Protein AF-A0A0M9GIC5-F1 (afdb_monomer_lite)

Structure (mmCIF, N/CA/C/O backbone):
data_AF-A0A0M9GIC5-F1
#
_entry.id   AF-A0A0M9GIC5-F1
#
loop_
_atom_site.group_PDB
_atom_site.id
_atom_site.type_symbol
_atom_site.label_atom_id
_atom_site.label_alt_id
_atom_site.label_comp_id
_atom_site.label_asym_id
_atom_site.label_entity_id
_atom_site.label_seq_id
_atom_site.pdbx_PDB_ins_code
_atom_site.Cartn_x
_atom_site.Cartn_y
_atom_site.Cartn_z
_atom_site.occupancy
_atom_site.B_iso_or_equiv
_atom_site.auth_seq_id
_atom_site.auth_comp_id
_atom_site.auth_asym_id
_atom_site.auth_atom_id
_atom_site.pdbx_PDB_model_num
ATOM 1 N N . MET A 1 1 ? 0.509 6.525 -2.269 1.00 92.62 1 MET A N 1
ATOM 2 C CA . MET A 1 1 ? -0.140 5.249 -1.895 1.00 92.62 1 MET A CA 1
ATOM 3 C C . MET A 1 1 ? -1.167 4.771 -2.899 1.00 92.62 1 MET A C 1
ATOM 5 O O . MET A 1 1 ? -1.086 3.614 -3.272 1.00 92.62 1 MET A O 1
ATOM 9 N N . GLU A 1 2 ? -2.073 5.623 -3.381 1.00 97.31 2 GLU A N 1
ATOM 10 C CA . GLU A 1 2 ? -3.144 5.197 -4.299 1.00 97.31 2 GLU A CA 1
ATOM 11 C C . GLU A 1 2 ? -2.649 4.480 -5.569 1.00 97.31 2 GLU A C 1
ATOM 13 O O . GLU A 1 2 ? -3.138 3.405 -5.900 1.00 97.31 2 GLU A O 1
ATOM 18 N N . TYR A 1 3 ? -1.613 5.015 -6.223 1.00 97.00 3 TYR A N 1
ATOM 19 C CA . TYR A 1 3 ? -0.950 4.373 -7.367 1.00 97.00 3 TYR A CA 1
ATOM 20 C C . TYR A 1 3 ? -0.443 2.955 -7.039 1.00 97.00 3 TYR A C 1
ATOM 22 O O . TYR A 1 3 ? -0.692 2.007 -7.779 1.00 97.00 3 TYR A O 1
ATOM 30 N N . ILE A 1 4 ? 0.239 2.803 -5.899 1.00 95.62 4 ILE A N 1
ATOM 31 C CA . ILE A 1 4 ? 0.812 1.524 -5.457 1.00 95.62 4 ILE A CA 1
ATOM 32 C C . ILE A 1 4 ? -0.312 0.542 -5.110 1.00 95.62 4 ILE A C 1
ATOM 34 O O . ILE A 1 4 ? -0.263 -0.610 -5.528 1.00 95.62 4 ILE A O 1
ATOM 38 N N . ALA A 1 5 ? -1.345 1.006 -4.401 1.00 97.31 5 ALA A N 1
ATOM 39 C CA . ALA A 1 5 ? -2.514 0.204 -4.057 1.00 97.31 5 ALA A CA 1
ATOM 40 C C . ALA A 1 5 ? -3.205 -0.328 -5.316 1.00 97.31 5 ALA A C 1
ATOM 42 O O . ALA A 1 5 ? -3.477 -1.522 -5.402 1.00 97.31 5 ALA A O 1
ATOM 43 N N . LYS A 1 6 ? -3.406 0.528 -6.328 1.00 97.94 6 LYS A N 1
ATOM 44 C CA . LYS A 1 6 ? -3.964 0.125 -7.623 1.00 97.94 6 LYS A CA 1
ATOM 45 C C . LYS A 1 6 ? -3.140 -1.006 -8.247 1.00 97.94 6 LYS A C 1
ATOM 47 O O . LYS A 1 6 ? -3.694 -2.045 -8.601 1.00 97.94 6 LYS A O 1
ATOM 52 N N . TYR A 1 7 ? -1.820 -0.840 -8.316 1.00 97.50 7 TYR A N 1
ATOM 53 C CA . TYR A 1 7 ? -0.944 -1.832 -8.936 1.00 97.50 7 TYR A CA 1
ATOM 54 C C . TYR A 1 7 ? -0.905 -3.173 -8.183 1.00 97.50 7 TYR A C 1
ATOM 56 O O . TYR A 1 7 ? -1.025 -4.235 -8.802 1.00 97.50 7 TYR A O 1
A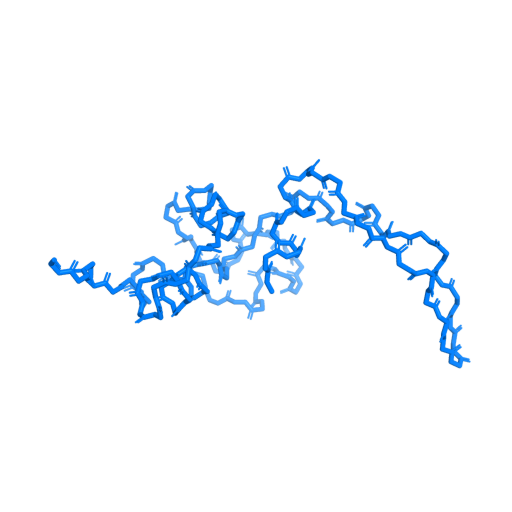TOM 64 N N . ILE A 1 8 ? -0.801 -3.136 -6.849 1.00 95.75 8 ILE A N 1
ATOM 65 C CA . ILE A 1 8 ? -0.806 -4.331 -5.988 1.00 95.75 8 ILE A CA 1
ATOM 66 C C . ILE A 1 8 ? -2.165 -5.041 -6.015 1.00 95.75 8 ILE A C 1
ATOM 68 O O . ILE A 1 8 ? -2.213 -6.264 -5.934 1.00 95.75 8 ILE A O 1
ATOM 72 N N . LEU A 1 9 ? -3.269 -4.321 -6.220 1.00 96.94 9 LEU A N 1
ATOM 73 C CA . LEU A 1 9 ? -4.592 -4.914 -6.450 1.00 96.94 9 LEU A CA 1
ATOM 74 C C . LEU A 1 9 ? -4.746 -5.559 -7.841 1.00 96.94 9 LEU A C 1
ATOM 76 O O . LEU A 1 9 ? -5.845 -5.967 -8.208 1.00 96.94 9 LEU A O 1
ATOM 80 N N . GLY A 1 10 ? -3.660 -5.669 -8.611 1.00 96.50 10 GLY A N 1
ATOM 81 C CA . GLY A 1 10 ? -3.648 -6.328 -9.915 1.00 96.50 10 GLY A CA 1
ATOM 82 C C . GLY A 1 10 ? -4.155 -5.451 -11.057 1.00 96.50 10 GLY A C 1
ATOM 83 O O . GLY A 1 10 ? -4.301 -5.941 -12.168 1.00 96.50 10 GLY A O 1
ATOM 84 N N . GLN A 1 11 ? -4.401 -4.162 -10.816 1.00 97.50 11 GLN A N 1
ATOM 85 C CA . GLN A 1 11 ? -4.826 -3.220 -11.850 1.00 97.50 11 GLN A CA 1
ATOM 86 C C . GLN A 1 11 ? -3.617 -2.601 -12.551 1.00 97.50 11 GLN A C 1
ATOM 88 O O . GLN A 1 11 ? -2.520 -2.551 -11.987 1.00 97.50 11 GLN A O 1
ATOM 93 N N . ASP A 1 12 ? -3.814 -2.096 -13.765 1.00 96.56 12 ASP A N 1
ATOM 94 C CA . ASP A 1 12 ? -2.744 -1.448 -14.519 1.00 96.56 12 ASP A CA 1
ATOM 95 C C . ASP A 1 12 ? -2.569 0.022 -14.132 1.00 96.56 12 ASP A C 1
ATOM 97 O O . ASP A 1 12 ? -3.512 0.740 -13.759 1.00 96.56 12 ASP A O 1
ATOM 101 N N . VAL A 1 13 ? -1.322 0.471 -14.215 1.00 97.50 13 VAL A N 1
ATOM 102 C CA . VAL A 1 13 ? -0.889 1.817 -13.851 1.00 97.50 13 VAL A CA 1
ATOM 103 C C . VAL A 1 13 ? 0.095 2.347 -14.895 1.00 97.50 13 VAL A C 1
ATOM 105 O O . VAL A 1 13 ? 0.851 1.558 -15.463 1.00 97.50 13 VAL A O 1
ATOM 108 N N . PRO A 1 14 ? 0.101 3.662 -15.171 1.00 97.19 14 PRO A N 1
ATOM 109 C CA . PRO A 1 14 ? 1.079 4.244 -16.082 1.00 97.19 14 PRO A CA 1
ATOM 110 C C . PRO A 1 14 ? 2.477 4.181 -15.462 1.00 97.19 14 PRO A C 1
ATOM 112 O O . PRO A 1 14 ? 2.655 4.600 -14.325 1.00 97.19 14 PRO A O 1
ATOM 115 N N . TYR A 1 15 ? 3.471 3.712 -16.211 1.00 97.00 15 TYR A N 1
ATOM 116 C CA . TYR A 1 15 ? 4.861 3.674 -15.765 1.00 97.00 15 TYR A CA 1
ATOM 117 C C . TYR A 1 15 ? 5.750 4.434 -16.744 1.00 97.00 15 TYR A C 1
ATOM 119 O O . TYR A 1 15 ? 5.657 4.233 -17.954 1.00 97.00 15 TYR A O 1
ATOM 127 N N . THR A 1 16 ? 6.624 5.279 -16.207 1.00 96.88 16 THR A N 1
ATOM 128 C CA . THR A 1 16 ? 7.665 5.953 -16.982 1.00 96.88 16 THR A CA 1
ATOM 129 C C . THR A 1 16 ? 8.977 5.208 -16.757 1.00 96.88 16 THR A C 1
ATOM 131 O O . THR A 1 16 ? 9.349 5.045 -15.591 1.00 96.88 16 THR A O 1
ATOM 134 N N . PRO A 1 17 ? 9.683 4.777 -17.823 1.00 97.44 17 PRO A N 1
ATOM 135 C CA . PRO A 1 17 ? 11.007 4.184 -17.705 1.00 97.44 17 PRO A CA 1
ATOM 136 C C . PRO A 1 17 ? 11.916 5.013 -16.804 1.00 97.44 17 PRO A C 1
ATOM 138 O O . PRO A 1 17 ? 12.017 6.232 -16.948 1.00 97.44 17 PRO A O 1
ATOM 141 N N . TYR A 1 18 ? 12.565 4.338 -15.865 1.00 95.62 18 TYR A N 1
ATOM 142 C CA . TYR A 1 18 ? 13.443 4.959 -14.887 1.00 95.62 18 TYR A CA 1
ATOM 143 C C . TYR A 1 18 ? 14.879 4.516 -15.140 1.00 95.62 18 TYR A C 1
ATOM 145 O O . TYR A 1 18 ? 15.136 3.344 -15.397 1.00 95.62 18 TYR A O 1
ATOM 153 N N . SER A 1 19 ? 15.826 5.447 -15.082 1.00 97.88 19 SER A N 1
ATOM 154 C CA . SER A 1 19 ? 17.256 5.138 -15.132 1.00 97.88 19 SER A CA 1
ATOM 155 C C . SER A 1 19 ? 17.992 5.941 -14.075 1.00 97.88 19 SER A C 1
ATOM 157 O O . SER A 1 19 ? 17.714 7.126 -13.885 1.00 97.88 19 SER A O 1
ATOM 159 N N . ASN A 1 20 ? 18.932 5.295 -13.398 1.00 96.00 20 ASN A N 1
ATOM 160 C CA . ASN A 1 20 ? 19.891 5.937 -12.507 1.00 96.00 20 ASN A CA 1
ATOM 161 C C . ASN A 1 20 ? 21.316 5.472 -12.851 1.00 96.00 20 ASN A C 1
ATOM 163 O O . ASN A 1 20 ? 21.533 4.859 -13.892 1.00 96.00 20 ASN A O 1
ATOM 167 N N . SER A 1 21 ? 22.295 5.793 -12.005 1.00 97.31 21 SER A N 1
ATOM 168 C CA . SER A 1 21 ? 23.705 5.458 -12.242 1.00 97.31 21 SER A CA 1
ATOM 169 C C . SER A 1 21 ? 24.025 3.958 -12.225 1.00 97.31 21 SER A C 1
ATOM 171 O O . SER A 1 21 ? 25.125 3.588 -12.615 1.00 97.31 21 SER A O 1
ATOM 173 N N . ASP A 1 22 ? 23.109 3.118 -11.741 1.00 97.31 22 ASP A N 1
ATOM 174 C CA . ASP A 1 22 ? 23.307 1.678 -11.543 1.00 97.31 22 ASP A CA 1
ATOM 175 C C . ASP A 1 22 ? 22.415 0.836 -12.473 1.00 97.31 22 ASP A C 1
ATOM 177 O O . AS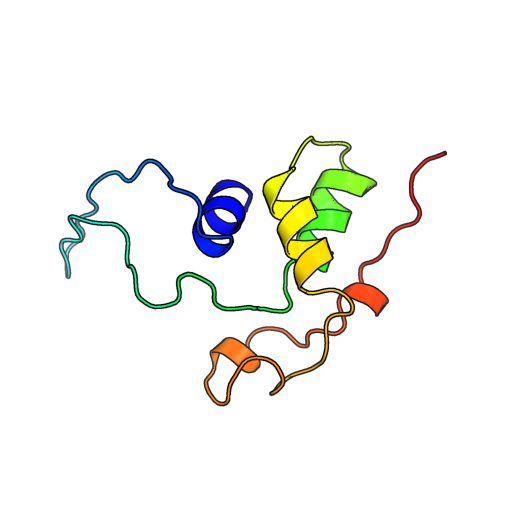P A 1 22 ? 22.854 -0.158 -13.047 1.00 97.31 22 ASP A O 1
ATOM 181 N N . VAL A 1 23 ? 21.156 1.243 -12.678 1.00 96.38 23 VAL A N 1
ATOM 182 C CA . VAL A 1 23 ? 20.165 0.435 -13.398 1.00 96.38 23 VAL A CA 1
ATOM 183 C C . VAL A 1 23 ? 19.233 1.263 -14.282 1.00 96.38 23 VAL A C 1
ATOM 185 O O . VAL A 1 23 ? 18.813 2.369 -13.935 1.00 96.38 23 VAL A O 1
ATOM 188 N N . THR A 1 24 ? 18.836 0.658 -15.403 1.00 97.25 24 THR A N 1
ATOM 189 C CA . THR A 1 24 ? 17.710 1.082 -16.242 1.00 97.25 24 THR A CA 1
ATOM 190 C C . THR A 1 24 ? 16.547 0.102 -16.082 1.00 97.25 24 THR A C 1
ATOM 192 O O . THR A 1 24 ? 16.683 -1.098 -16.317 1.00 97.25 24 THR A O 1
ATOM 195 N N . GLN A 1 25 ? 15.380 0.617 -15.705 1.00 96.62 25 GLN A N 1
ATOM 196 C CA . GLN A 1 25 ? 14.127 -0.109 -15.534 1.00 96.62 25 GLN A CA 1
ATOM 197 C C . GLN A 1 25 ? 13.117 0.390 -16.571 1.00 96.62 25 GLN A C 1
ATOM 199 O O . GLN A 1 25 ? 12.482 1.429 -16.407 1.00 96.62 25 GLN A O 1
ATOM 204 N N . ASN A 1 26 ? 12.978 -0.356 -17.668 1.00 97.38 26 ASN A N 1
ATOM 205 C CA . ASN A 1 26 ? 12.103 0.030 -18.783 1.00 97.38 26 ASN A CA 1
ATOM 206 C C . ASN A 1 26 ? 10.626 -0.302 -18.546 1.00 97.38 26 ASN A C 1
ATOM 208 O O . ASN A 1 26 ? 9.750 0.267 -19.191 1.00 97.38 26 ASN A O 1
ATOM 212 N N . VAL A 1 27 ? 10.344 -1.232 -17.635 1.00 96.19 27 VAL A N 1
ATOM 213 C CA . VAL A 1 27 ? 8.996 -1.712 -17.325 1.00 96.19 27 VAL A CA 1
ATOM 214 C C . VAL A 1 27 ? 8.797 -1.762 -15.819 1.00 96.19 27 VAL A C 1
ATOM 216 O O . VAL A 1 27 ? 9.744 -1.982 -15.060 1.00 96.19 27 VAL A O 1
ATOM 219 N N . ILE A 1 28 ? 7.549 -1.594 -15.388 1.00 95.75 28 ILE A N 1
ATOM 220 C CA . ILE A 1 28 ? 7.188 -1.767 -13.986 1.00 95.75 28 ILE A CA 1
ATOM 221 C C . ILE A 1 28 ? 7.436 -3.217 -13.549 1.00 95.75 28 ILE A C 1
ATOM 223 O O . ILE A 1 28 ? 7.161 -4.168 -14.284 1.00 95.75 28 ILE A O 1
ATOM 227 N N . ALA A 1 29 ? 7.967 -3.399 -12.342 1.00 93.75 29 ALA A N 1
ATOM 228 C CA . ALA A 1 29 ? 8.302 -4.722 -11.836 1.00 93.75 29 ALA A CA 1
ATOM 229 C C . ALA A 1 29 ? 7.041 -5.576 -11.623 1.00 93.75 29 ALA A C 1
ATOM 231 O O . ALA A 1 29 ? 6.137 -5.190 -10.881 1.00 93.75 29 ALA A O 1
ATOM 232 N N . ALA A 1 30 ? 6.994 -6.765 -12.230 1.00 95.31 30 ALA A N 1
ATOM 233 C CA . ALA A 1 30 ? 5.943 -7.752 -11.965 1.00 95.31 30 ALA A CA 1
ATOM 234 C C . ALA A 1 30 ? 6.161 -8.497 -10.634 1.00 95.31 30 ALA A C 1
ATOM 236 O O . ALA A 1 30 ? 5.207 -8.950 -10.002 1.00 95.31 30 ALA A O 1
ATOM 237 N N . LYS A 1 31 ? 7.420 -8.612 -10.190 1.00 92.25 31 LYS A N 1
ATOM 238 C CA . LYS A 1 31 ? 7.775 -9.255 -8.921 1.00 92.25 31 LYS A CA 1
ATOM 239 C C . LYS A 1 31 ? 7.158 -8.484 -7.751 1.00 92.25 31 LYS A C 1
ATOM 241 O O . LYS A 1 31 ? 7.325 -7.273 -7.654 1.00 92.25 31 LYS A O 1
ATOM 246 N N . GLY A 1 32 ? 6.463 -9.199 -6.869 1.00 88.12 32 GLY A N 1
ATOM 247 C CA . GLY A 1 32 ? 5.774 -8.626 -5.710 1.00 88.12 32 GLY A CA 1
ATOM 248 C C . GLY A 1 32 ? 4.391 -8.034 -6.010 1.00 88.12 32 GLY A C 1
ATOM 249 O O . GLY A 1 32 ? 3.699 -7.601 -5.090 1.00 88.12 32 GLY A O 1
ATOM 250 N N . ARG A 1 33 ? 3.936 -8.031 -7.274 1.00 94.56 33 ARG A N 1
ATOM 251 C CA . ARG A 1 33 ? 2.563 -7.629 -7.607 1.00 94.56 33 ARG A CA 1
ATOM 252 C C . ARG A 1 33 ? 1.578 -8.602 -6.956 1.00 94.56 33 ARG A C 1
ATOM 254 O O . ARG A 1 33 ? 1.708 -9.811 -7.112 1.00 94.56 33 ARG A O 1
ATOM 261 N N . GLY A 1 34 ? 0.587 -8.074 -6.240 1.00 92.44 34 GLY A N 1
ATOM 262 C CA . GLY A 1 34 ? -0.390 -8.891 -5.515 1.00 92.44 34 GLY A CA 1
ATOM 263 C C . GLY A 1 34 ? 0.003 -9.245 -4.083 1.00 92.44 34 GLY A C 1
ATOM 264 O O . GLY A 1 34 ? -0.856 -9.741 -3.353 1.00 92.44 34 GLY A O 1
ATOM 265 N N .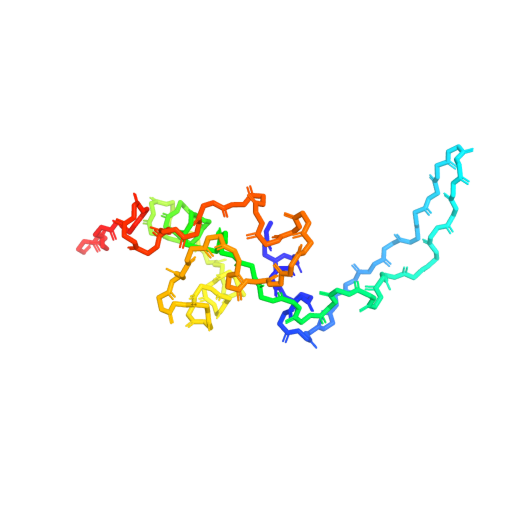 GLU A 1 35 ? 1.243 -8.971 -3.660 1.00 89.69 35 GLU A N 1
ATOM 266 C CA . GLU A 1 35 ? 1.660 -9.242 -2.286 1.00 89.69 35 GLU A CA 1
ATOM 267 C C . GLU A 1 35 ? 0.834 -8.436 -1.282 1.00 89.69 35 GLU A C 1
ATOM 269 O O . GLU A 1 35 ? 0.613 -7.230 -1.417 1.00 89.69 35 GLU A O 1
ATOM 274 N N . VAL A 1 36 ? 0.382 -9.133 -0.245 1.00 89.38 36 VAL A N 1
ATOM 275 C CA . VAL A 1 36 ? -0.370 -8.557 0.863 1.00 89.38 36 VAL A CA 1
ATOM 276 C C . VAL A 1 36 ? 0.623 -8.108 1.929 1.00 89.38 36 VAL A C 1
ATOM 278 O O . VAL A 1 36 ? 1.504 -8.875 2.303 1.00 89.38 36 VAL A O 1
ATOM 281 N N . ARG A 1 37 ? 0.485 -6.870 2.413 1.00 90.56 37 ARG A N 1
ATOM 282 C CA . ARG A 1 37 ? 1.331 -6.268 3.457 1.00 90.56 37 ARG A CA 1
ATOM 283 C C . ARG A 1 37 ? 0.456 -5.529 4.472 1.00 90.56 37 ARG A C 1
ATOM 285 O O . ARG A 1 37 ? -0.543 -4.942 4.046 1.00 90.56 37 ARG A O 1
ATOM 292 N N . PRO A 1 38 ? 0.813 -5.492 5.764 1.00 92.31 38 PRO A N 1
ATOM 293 C CA . PRO A 1 38 ? -0.043 -4.904 6.784 1.00 92.31 38 PRO A CA 1
ATOM 294 C C . PRO A 1 38 ? 0.324 -3.443 7.048 1.00 92.31 38 PRO A C 1
ATOM 296 O O . PRO A 1 38 ? 0.905 -3.074 8.070 1.00 92.31 38 PRO A O 1
ATOM 299 N N . VAL A 1 39 ? 0.058 -2.613 6.044 1.00 92.69 39 VAL A N 1
ATOM 300 C CA . VAL A 1 39 ? 0.354 -1.174 6.067 1.00 92.69 39 VAL A CA 1
ATOM 301 C C . VAL A 1 39 ? -0.861 -0.329 5.675 1.00 92.69 39 VAL A C 1
ATOM 303 O O . VAL A 1 39 ? -0.852 0.899 5.784 1.00 92.69 39 VAL A O 1
ATOM 306 N N . TRP A 1 40 ? -1.919 -0.963 5.176 1.00 95.06 40 TRP A N 1
ATOM 307 C CA . TRP A 1 40 ? -3.013 -0.269 4.505 1.00 95.06 40 TRP A CA 1
ATOM 308 C C . TRP A 1 40 ? -3.926 0.444 5.490 1.00 95.06 40 TRP A C 1
ATOM 310 O O . TRP A 1 40 ? -4.481 1.490 5.150 1.00 95.06 40 TRP A O 1
ATOM 320 N N . GLU A 1 41 ? -4.030 -0.060 6.717 1.00 96.00 41 GLU A N 1
ATOM 321 C CA . GLU A 1 41 ? -4.837 0.559 7.765 1.00 96.00 41 GLU A CA 1
ATOM 322 C C . GLU A 1 41 ? -4.386 1.964 8.129 1.00 96.00 41 GLU A C 1
ATOM 324 O O . GLU A 1 41 ? -5.210 2.878 8.227 1.00 96.00 41 GLU A O 1
ATOM 329 N N . LEU A 1 42 ? -3.073 2.157 8.267 1.00 95.25 42 LEU A N 1
ATOM 330 C CA . LEU A 1 42 ? -2.485 3.463 8.546 1.00 95.25 42 LEU A CA 1
ATOM 331 C C . LEU A 1 42 ? -2.893 4.477 7.470 1.00 95.25 42 LEU A C 1
ATOM 333 O O . LEU A 1 42 ? -3.368 5.573 7.773 1.00 95.25 42 LEU A O 1
ATOM 337 N N . PHE A 1 43 ? -2.743 4.101 6.199 1.00 96.44 43 PHE A N 1
ATOM 338 C CA . PHE A 1 43 ? -3.027 4.995 5.080 1.00 96.44 43 PHE A CA 1
ATOM 339 C C . PHE A 1 43 ? -4.517 5.247 4.878 1.00 96.44 43 PHE A C 1
ATOM 341 O O . PHE A 1 43 ? -4.899 6.385 4.602 1.00 96.44 43 PHE A O 1
ATOM 348 N N . TYR A 1 44 ? -5.361 4.226 5.032 1.00 97.44 44 TYR A N 1
ATOM 349 C CA . TYR A 1 44 ? -6.808 4.392 4.960 1.00 97.44 44 TYR A CA 1
ATOM 350 C C . TYR A 1 44 ? -7.294 5.370 6.031 1.00 97.44 44 TYR A C 1
ATOM 352 O O . TYR A 1 44 ? -7.963 6.354 5.714 1.00 97.44 44 TYR A O 1
ATOM 360 N N . ASN A 1 45 ? -6.917 5.155 7.292 1.00 97.69 45 ASN A N 1
ATOM 361 C CA . ASN A 1 45 ? -7.397 6.003 8.377 1.00 97.69 45 ASN A CA 1
ATOM 362 C C . ASN A 1 45 ? -6.840 7.428 8.281 1.00 97.69 45 ASN A C 1
ATOM 364 O O . ASN A 1 45 ? -7.570 8.390 8.521 1.00 97.69 45 ASN A O 1
ATOM 368 N N . HIS A 1 46 ? -5.589 7.600 7.846 1.00 96.88 46 HIS A N 1
ATOM 369 C CA . HIS A 1 46 ? -5.022 8.933 7.662 1.00 96.88 46 HIS A CA 1
ATOM 370 C C . HIS A 1 46 ? -5.661 9.693 6.488 1.00 96.88 46 HIS A C 1
ATOM 372 O O . HIS A 1 46 ? -6.080 10.840 6.643 1.00 96.88 46 HIS A O 1
ATOM 378 N N . TYR A 1 47 ? -5.742 9.093 5.300 1.00 97.25 47 TYR A N 1
ATOM 379 C CA . TYR A 1 47 ? -6.164 9.828 4.104 1.00 97.25 47 TYR A CA 1
ATOM 380 C C . TYR A 1 47 ? -7.676 9.817 3.881 1.00 97.25 47 TYR A C 1
ATOM 382 O O . TYR A 1 47 ? -8.237 10.846 3.506 1.00 97.25 47 TYR A O 1
ATOM 390 N N . VAL A 1 48 ? -8.350 8.695 4.127 1.00 97.12 48 VAL A N 1
ATOM 391 C CA . VAL A 1 48 ? -9.794 8.575 3.885 1.00 97.12 48 VAL A CA 1
ATOM 392 C C . VAL A 1 48 ? -10.574 9.107 5.080 1.00 97.12 48 VAL A C 1
ATOM 394 O O . VAL A 1 48 ? -11.379 10.019 4.923 1.00 97.12 48 VAL A O 1
ATOM 397 N N . VAL A 1 49 ? -10.303 8.605 6.288 1.00 97.00 49 VAL A N 1
ATOM 398 C CA . VAL A 1 49 ? -11.102 8.961 7.475 1.00 97.00 49 VAL A CA 1
ATOM 399 C C . VAL A 1 49 ? -10.743 10.351 8.007 1.00 97.00 49 VAL A C 1
ATOM 401 O O . VAL A 1 49 ? -11.610 11.216 8.147 1.00 97.00 49 VAL A O 1
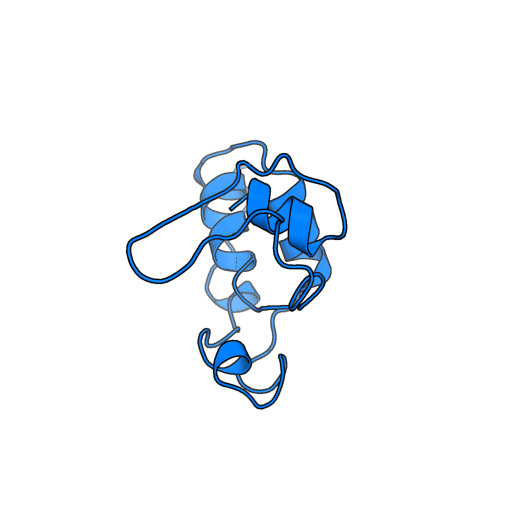ATOM 404 N N . LEU A 1 50 ? -9.462 10.604 8.291 1.00 96.38 50 LEU A N 1
ATOM 405 C CA . LEU A 1 50 ? -9.038 11.866 8.900 1.00 96.38 50 LEU A CA 1
ATOM 406 C C . LEU A 1 50 ? -9.095 13.038 7.908 1.00 96.38 50 LEU A C 1
ATOM 408 O O . LEU A 1 50 ? -9.624 14.104 8.250 1.00 96.38 50 LEU A O 1
ATOM 412 N N . LYS A 1 51 ? -8.562 12.851 6.693 1.00 96.44 51 LYS A N 1
ATOM 413 C CA . LYS A 1 51 ? -8.466 13.903 5.664 1.00 96.44 51 LYS A CA 1
ATOM 414 C C . LYS A 1 51 ? -9.664 13.970 4.706 1.00 96.44 51 LYS A C 1
ATOM 416 O O . LYS A 1 51 ? -9.785 14.974 4.012 1.00 96.44 51 LYS A O 1
ATOM 421 N N . GLY A 1 52 ? -10.546 12.968 4.670 1.00 95.94 52 GLY A N 1
ATOM 422 C CA . GLY A 1 52 ? -11.739 12.978 3.809 1.00 95.94 52 GLY A CA 1
ATOM 423 C C . GLY A 1 52 ? -11.447 12.836 2.310 1.00 95.94 52 GLY A C 1
ATOM 424 O O . GLY A 1 52 ? -12.271 13.225 1.485 1.00 95.94 52 GLY A O 1
ATOM 425 N N . LEU A 1 53 ? -10.270 12.328 1.932 1.00 97.00 53 LEU A N 1
ATOM 426 C CA . LEU A 1 53 ? -9.891 12.178 0.528 1.00 97.00 53 LEU A CA 1
ATOM 427 C C . LEU A 1 53 ? -10.508 10.918 -0.084 1.00 97.00 53 LEU A C 1
ATOM 429 O O . LEU A 1 53 ? -10.620 9.873 0.558 1.00 97.00 53 LEU A O 1
ATOM 433 N N . LYS A 1 54 ? -10.833 10.989 -1.378 1.00 97.50 54 LYS A N 1
ATOM 434 C CA . LYS A 1 54 ? -11.224 9.813 -2.162 1.00 97.50 54 LYS A CA 1
ATOM 435 C C . LYS A 1 54 ? -9.975 9.017 -2.546 1.00 97.50 54 LYS A C 1
ATOM 437 O O . LYS A 1 54 ? -9.232 9.431 -3.430 1.00 97.50 54 LYS A O 1
ATOM 442 N N . ALA A 1 55 ? -9.769 7.879 -1.888 1.00 97.88 55 ALA A N 1
ATOM 443 C CA . ALA A 1 55 ? -8.694 6.930 -2.186 1.00 97.88 55 ALA A CA 1
ATOM 444 C C . ALA A 1 55 ? -9.274 5.504 -2.330 1.00 97.88 55 ALA A C 1
ATOM 446 O O . ALA A 1 55 ? -9.174 4.695 -1.397 1.00 97.88 55 ALA A O 1
ATOM 447 N N . PRO A 1 56 ? -9.995 5.212 -3.433 1.00 98.31 56 PRO A N 1
ATOM 448 C CA . PRO A 1 56 ? -10.690 3.938 -3.623 1.00 98.31 56 PRO A CA 1
ATOM 449 C C . PRO A 1 56 ? -9.767 2.713 -3.582 1.00 98.31 56 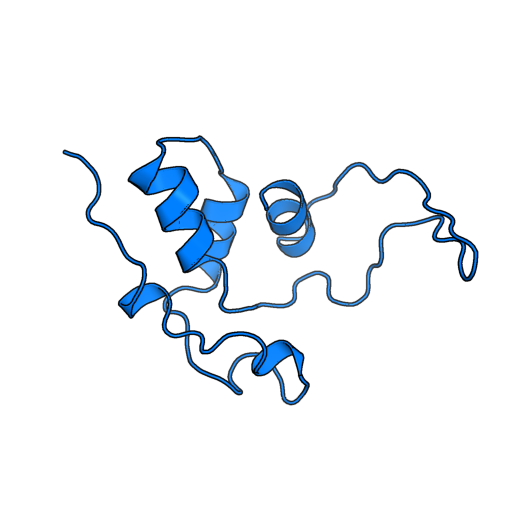PRO A C 1
ATOM 451 O O . PRO A 1 56 ? -10.147 1.701 -3.000 1.00 98.31 56 PRO A O 1
ATOM 454 N N . TYR A 1 57 ? -8.556 2.783 -4.136 1.00 98.44 57 TYR A N 1
ATOM 455 C CA . TYR A 1 57 ? -7.636 1.645 -4.151 1.00 98.44 57 TYR A CA 1
ATOM 456 C C . TYR A 1 57 ? -6.986 1.420 -2.786 1.00 98.44 57 TYR A C 1
ATOM 458 O O . TYR A 1 57 ? -6.876 0.275 -2.361 1.00 98.44 57 TYR A O 1
ATOM 466 N N . VAL A 1 58 ? -6.618 2.474 -2.048 1.00 98.19 58 VAL A N 1
ATOM 467 C CA . VAL A 1 58 ? -6.201 2.324 -0.640 1.00 98.19 58 VAL A CA 1
ATOM 468 C C . VAL A 1 58 ? -7.334 1.740 0.204 1.00 98.19 58 VAL A C 1
ATOM 470 O O . VAL A 1 58 ? -7.088 0.868 1.034 1.00 98.19 58 VAL A O 1
ATOM 473 N N . THR A 1 59 ? -8.576 2.168 -0.033 1.00 98.06 59 THR A N 1
ATOM 474 C CA . THR A 1 59 ? -9.757 1.622 0.653 1.00 98.06 59 THR A CA 1
ATOM 475 C C . THR A 1 59 ? -9.935 0.135 0.360 1.00 98.06 59 THR A C 1
ATOM 477 O O . THR A 1 59 ? -10.055 -0.656 1.294 1.00 98.06 59 THR A O 1
ATOM 480 N N . ALA A 1 60 ? -9.881 -0.261 -0.913 1.00 98.06 60 ALA A N 1
ATOM 481 C CA . ALA A 1 60 ? -9.984 -1.657 -1.324 1.00 98.06 60 ALA A CA 1
ATOM 482 C C . ALA A 1 60 ? -8.818 -2.509 -0.795 1.00 98.06 60 ALA A C 1
ATOM 484 O O . ALA A 1 60 ? -9.026 -3.643 -0.369 1.00 98.06 60 ALA A O 1
ATOM 485 N N . ALA A 1 61 ? -7.598 -1.965 -0.765 1.00 97.31 61 ALA A N 1
ATOM 486 C CA . ALA A 1 61 ? -6.446 -2.646 -0.187 1.00 97.31 61 ALA A CA 1
ATOM 487 C C . ALA A 1 61 ? -6.636 -2.868 1.321 1.00 97.31 61 ALA A C 1
ATOM 489 O O . ALA A 1 61 ? -6.521 -4.000 1.777 1.00 97.31 61 ALA A O 1
ATOM 490 N N . ALA A 1 62 ? -7.027 -1.838 2.080 1.00 96.88 62 ALA A N 1
ATOM 491 C CA . ALA A 1 62 ? -7.322 -1.983 3.506 1.00 96.88 62 ALA A CA 1
ATOM 492 C C . ALA A 1 62 ? -8.437 -3.010 3.757 1.00 96.88 62 ALA A C 1
ATOM 494 O O . ALA A 1 62 ? -8.293 -3.869 4.618 1.00 96.88 62 ALA A O 1
ATOM 495 N N . GLN A 1 63 ? -9.516 -2.987 2.968 1.00 96.50 63 GLN A N 1
ATOM 496 C CA . GLN A 1 63 ? -10.591 -3.983 3.050 1.00 96.50 63 GLN A CA 1
ATOM 497 C C . GLN A 1 63 ? -10.108 -5.410 2.770 1.00 96.50 63 GLN A C 1
ATOM 499 O O . GLN A 1 63 ? -10.523 -6.328 3.467 1.00 96.50 63 GLN A O 1
ATOM 504 N N . LYS A 1 64 ? -9.224 -5.599 1.784 1.00 95.12 64 LYS A N 1
ATOM 505 C CA . LYS A 1 64 ? -8.675 -6.916 1.433 1.00 95.12 64 LYS A CA 1
ATOM 506 C C . LYS A 1 64 ? -7.783 -7.499 2.532 1.00 95.12 64 LYS A C 1
ATOM 508 O O . LYS A 1 64 ? -7.742 -8.715 2.677 1.00 95.12 64 LYS A O 1
ATOM 513 N N . VAL A 1 65 ? -7.031 -6.659 3.246 1.00 94.12 65 VAL A N 1
ATOM 514 C CA . VAL A 1 65 ? -6.058 -7.119 4.256 1.00 94.12 65 VAL A CA 1
ATOM 515 C C . VAL A 1 65 ? -6.674 -7.239 5.651 1.00 94.12 65 VAL A C 1
ATOM 517 O O . VAL A 1 65 ? -6.178 -8.006 6.466 1.00 94.12 65 VAL A O 1
ATOM 520 N N . ARG A 1 66 ? -7.760 -6.512 5.931 1.00 95.38 66 ARG A N 1
ATOM 521 C CA . ARG A 1 66 ? -8.428 -6.510 7.236 1.00 95.38 66 ARG A CA 1
ATOM 522 C C . ARG A 1 66 ? -8.951 -7.893 7.667 1.00 95.38 66 ARG A C 1
ATOM 524 O O . ARG A 1 66 ? -9.569 -8.582 6.857 1.00 95.38 66 ARG A O 1
ATOM 531 N N . PRO A 1 67 ? -8.863 -8.218 8.971 1.00 94.69 67 PRO A N 1
ATOM 532 C CA . PRO A 1 67 ? -8.038 -7.533 9.968 1.00 94.69 67 PRO A CA 1
ATOM 533 C C . PRO A 1 67 ? -6.549 -7.772 9.686 1.00 94.69 67 PRO A C 1
ATOM 535 O O . PRO A 1 67 ? -6.150 -8.897 9.390 1.00 94.69 67 PRO A O 1
ATOM 538 N N . GLU A 1 68 ? -5.724 -6.728 9.800 1.00 94.00 68 GLU A N 1
ATOM 539 C CA . GLU A 1 68 ? -4.278 -6.913 9.675 1.00 94.00 68 GLU A CA 1
ATOM 540 C C . GLU A 1 68 ? -3.772 -7.799 10.840 1.00 94.00 68 GLU A C 1
ATOM 542 O O . GLU A 1 68 ? -4.040 -7.537 12.016 1.00 94.00 68 GLU A O 1
ATOM 547 N N . GLY A 1 69 ? -3.092 -8.895 10.495 1.00 89.94 69 GLY A N 1
ATOM 548 C CA . GLY A 1 69 ? -2.320 -9.749 11.404 1.00 89.94 69 GLY A CA 1
ATOM 549 C C . GLY A 1 69 ? -0.872 -9.281 11.589 1.00 89.94 69 GLY A C 1
ATOM 550 O O . GLY A 1 69 ? -0.435 -8.339 10.936 1.00 89.94 69 GLY A O 1
ATOM 551 N N . GLY A 1 70 ? -0.123 -9.964 12.457 1.00 84.62 70 GLY A N 1
ATOM 552 C CA . GLY A 1 70 ? 1.215 -9.557 12.889 1.00 84.62 70 GLY A CA 1
ATOM 553 C C . GLY A 1 70 ? 2.383 -9.943 11.970 1.00 84.62 70 GLY A C 1
ATOM 554 O O . GLY A 1 70 ? 2.211 -10.477 10.872 1.00 84.62 70 GLY A O 1
ATOM 555 N N . GLY A 1 71 ? 3.604 -9.699 12.458 1.00 76.44 71 GLY A N 1
ATOM 556 C CA . GLY A 1 71 ? 4.839 -10.115 11.791 1.00 76.44 71 GLY A CA 1
ATOM 557 C C . GLY A 1 71 ? 4.892 -11.628 11.538 1.00 76.44 71 GLY A C 1
ATOM 558 O O . GLY A 1 71 ? 4.619 -12.423 12.434 1.00 76.44 71 GLY A O 1
ATOM 559 N N . GLY A 1 72 ? 5.246 -12.022 10.312 1.00 79.75 72 GLY A N 1
ATOM 560 C CA . GLY A 1 72 ? 5.259 -13.422 9.857 1.00 79.75 72 GLY A CA 1
ATOM 561 C C . GLY A 1 72 ? 3.990 -13.887 9.124 1.00 79.75 72 GLY A C 1
ATOM 562 O O . GLY A 1 72 ? 4.045 -14.882 8.404 1.00 79.75 72 GLY A O 1
ATOM 563 N N . ASN A 1 73 ? 2.875 -13.145 9.192 1.00 87.00 73 ASN A N 1
ATOM 564 C CA . ASN A 1 73 ? 1.670 -13.435 8.396 1.00 87.00 73 ASN A CA 1
ATOM 565 C C . ASN A 1 73 ? 1.831 -13.105 6.897 1.00 87.00 73 ASN A C 1
ATOM 567 O O . ASN A 1 73 ? 1.025 -13.548 6.081 1.00 87.00 73 ASN A O 1
ATOM 571 N N . TYR A 1 74 ? 2.865 -12.341 6.527 1.00 89.44 74 TYR A N 1
ATOM 572 C CA . TYR A 1 74 ? 3.063 -11.792 5.174 1.00 89.44 74 TYR A CA 1
ATOM 573 C C . TYR A 1 74 ? 4.364 -12.275 4.527 1.00 89.44 74 TYR A C 1
ATOM 575 O O . TYR A 1 74 ? 5.008 -11.562 3.757 1.00 89.44 74 TYR A O 1
ATOM 583 N N . GLY A 1 75 ? 4.742 -13.510 4.856 1.00 87.44 75 GLY A N 1
ATOM 584 C CA . GLY A 1 75 ? 5.924 -14.187 4.339 1.00 87.44 75 GLY A CA 1
ATOM 58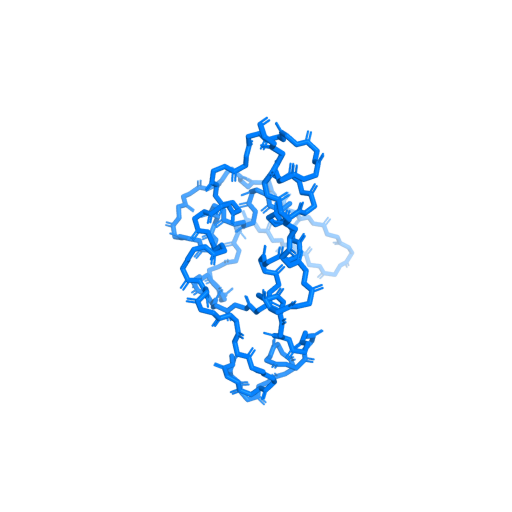5 C C . GLY A 1 75 ? 7.121 -14.161 5.299 1.00 87.44 75 GLY A C 1
ATOM 586 O O . GLY A 1 75 ? 7.148 -13.375 6.245 1.00 87.44 75 GLY A O 1
ATOM 587 N N . PRO A 1 76 ? 8.123 -15.026 5.053 1.00 87.94 76 PRO A N 1
ATOM 588 C CA . PRO A 1 76 ? 9.253 -15.248 5.961 1.00 87.94 76 PRO A CA 1
ATOM 589 C C . PRO A 1 76 ? 10.419 -14.266 5.760 1.00 87.94 76 PRO A C 1
ATOM 591 O O . PRO A 1 76 ? 11.441 -14.371 6.428 1.00 87.94 76 PRO A O 1
ATOM 594 N N . ASN A 1 77 ? 10.309 -13.350 4.798 1.00 87.12 77 ASN A N 1
ATOM 595 C CA . ASN A 1 77 ? 11.371 -12.406 4.448 1.00 87.12 77 ASN A CA 1
ATOM 596 C C . ASN A 1 77 ? 11.134 -11.048 5.120 1.00 87.12 77 ASN A C 1
ATOM 598 O O . ASN A 1 77 ? 10.039 -10.813 5.624 1.00 87.12 77 ASN A O 1
ATOM 602 N N . SER A 1 78 ? 12.114 -10.128 5.045 1.00 81.12 78 SER A N 1
ATOM 603 C CA . SER A 1 78 ? 12.046 -8.770 5.645 1.00 81.12 78 SER A CA 1
ATOM 604 C C . SER A 1 78 ? 10.685 -8.108 5.463 1.00 81.12 78 SER A C 1
ATOM 606 O O . SER A 1 78 ? 10.117 -7.565 6.400 1.00 81.12 78 SER A O 1
ATOM 608 N N . GLY A 1 79 ? 10.101 -8.272 4.276 1.00 79.19 79 GLY A N 1
ATOM 609 C CA . GLY A 1 79 ? 8.809 -7.713 3.939 1.00 79.19 79 GLY A CA 1
ATOM 610 C C . GLY A 1 79 ? 7.638 -8.049 4.869 1.00 79.19 79 GLY A C 1
ATOM 611 O O . GLY A 1 79 ? 6.723 -7.236 4.990 1.00 79.19 79 GLY A O 1
ATOM 612 N N . GLY A 1 80 ? 7.660 -9.216 5.516 1.00 84.12 80 GLY A N 1
ATOM 613 C CA . GLY A 1 80 ? 6.665 -9.622 6.507 1.00 84.12 80 GLY A CA 1
ATOM 614 C C . GLY A 1 80 ? 6.926 -9.091 7.917 1.00 84.12 80 GLY A C 1
ATOM 615 O O . GLY A 1 80 ? 6.117 -9.348 8.806 1.00 84.12 80 GLY A O 1
ATOM 616 N N . TYR A 1 81 ? 8.031 -8.369 8.115 1.00 86.94 81 TYR A N 1
ATOM 617 C CA . TYR A 1 81 ? 8.485 -7.813 9.391 1.00 86.94 81 TYR A CA 1
ATOM 618 C C . TYR A 1 81 ? 8.681 -6.289 9.354 1.00 86.94 81 TYR A C 1
ATOM 620 O O . TYR A 1 81 ? 8.784 -5.675 10.412 1.00 86.94 81 TYR A O 1
ATOM 628 N N . ASP A 1 82 ? 8.689 -5.665 8.167 1.00 88.12 82 ASP A N 1
ATOM 629 C CA . ASP A 1 82 ? 8.822 -4.206 8.004 1.00 88.12 82 ASP A CA 1
ATOM 630 C C . ASP A 1 82 ? 7.694 -3.428 8.714 1.00 88.12 82 ASP A C 1
ATOM 632 O O . ASP A 1 82 ? 7.853 -2.261 9.075 1.00 88.12 82 ASP A O 1
ATOM 636 N N . GLN A 1 83 ? 6.533 -4.062 8.904 1.00 87.31 83 GLN A N 1
ATOM 637 C CA . GLN A 1 83 ? 5.414 -3.531 9.674 1.00 87.31 83 GLN A CA 1
ATOM 638 C C . GLN A 1 83 ? 4.972 -4.538 10.740 1.00 87.31 83 GLN A C 1
ATOM 640 O O . GLN A 1 83 ? 4.897 -5.737 10.481 1.00 87.31 83 GLN A O 1
ATOM 645 N N . LEU A 1 84 ? 4.606 -4.036 11.926 1.00 87.62 84 LEU A N 1
ATOM 646 C CA . LEU A 1 84 ? 4.089 -4.868 13.023 1.00 87.62 84 LEU A CA 1
ATOM 647 C C . LEU A 1 84 ? 2.750 -5.527 12.689 1.00 87.62 84 LEU A C 1
ATOM 649 O O . LEU A 1 84 ? 2.455 -6.591 13.213 1.00 87.62 84 LEU A O 1
ATOM 653 N N . GLY A 1 85 ? 1.950 -4.862 11.858 1.00 88.56 85 GLY A N 1
ATOM 654 C CA . GLY A 1 85 ? 0.714 -5.358 11.277 1.00 88.56 85 GLY A CA 1
ATOM 655 C C . GLY A 1 85 ? -0.541 -5.387 12.147 1.00 88.56 85 GLY A C 1
ATOM 656 O O . GLY A 1 85 ? -1.572 -5.864 11.713 1.00 88.56 85 GLY A O 1
ATOM 657 N N . TYR A 1 86 ? -0.536 -4.777 13.328 1.00 92.50 86 TYR A N 1
ATOM 658 C CA . TYR A 1 86 ? -1.752 -4.606 14.140 1.00 92.50 86 TYR A CA 1
ATOM 659 C C . TYR A 1 86 ? -2.538 -3.330 13.792 1.00 92.50 86 TYR A C 1
ATOM 661 O O . TYR A 1 86 ? -3.201 -2.747 14.652 1.00 92.50 86 TYR A O 1
ATOM 669 N N . GLY A 1 87 ? -2.466 -2.862 12.542 1.00 94.38 87 GLY A N 1
ATOM 670 C CA . GLY A 1 87 ? -2.972 -1.547 12.155 1.00 94.38 87 GLY A CA 1
ATOM 671 C C . GLY A 1 87 ? -4.486 -1.400 12.277 1.00 94.38 87 GLY A C 1
ATOM 672 O O . GLY A 1 87 ? -4.963 -0.319 12.625 1.00 94.38 87 GLY A O 1
ATOM 673 N N . THR A 1 88 ? -5.244 -2.486 12.092 1.00 95.44 88 THR A N 1
ATOM 674 C CA . THR A 1 88 ? -6.701 -2.489 12.312 1.00 95.44 88 THR A CA 1
ATOM 675 C C . THR A 1 88 ? -7.043 -2.139 13.757 1.00 95.44 88 THR A C 1
ATOM 677 O O . THR A 1 88 ? -8.030 -1.450 14.005 1.00 95.44 88 THR A O 1
ATOM 680 N N . LEU A 1 89 ? -6.206 -2.549 14.712 1.00 94.62 89 LEU A N 1
ATOM 681 C CA . LEU A 1 89 ? -6.367 -2.199 16.118 1.00 94.62 89 LEU A CA 1
ATOM 682 C C . LEU A 1 89 ? -5.811 -0.801 16.424 1.00 94.62 89 LEU A C 1
ATOM 684 O O . LEU A 1 89 ? -6.465 -0.023 17.111 1.00 94.62 89 LEU A O 1
ATOM 688 N N . THR A 1 90 ? -4.610 -0.477 15.939 1.00 94.94 90 THR A N 1
ATOM 689 C CA . THR A 1 90 ? -3.861 0.702 16.412 1.00 94.94 90 THR A CA 1
ATOM 690 C C . THR A 1 90 ? -4.150 1.991 15.649 1.00 94.94 90 THR A C 1
ATOM 692 O O . THR A 1 90 ? -3.892 3.068 16.181 1.00 94.94 90 THR A O 1
ATOM 695 N N . PHE A 1 91 ? -4.649 1.914 14.411 1.00 95.25 91 PHE A N 1
ATOM 696 C CA . PHE A 1 91 ? -4.849 3.089 13.551 1.00 95.25 91 PHE A CA 1
ATOM 697 C C . PHE A 1 91 ? -6.306 3.379 13.212 1.00 95.25 91 PHE A C 1
ATOM 699 O O . PHE A 1 91 ? -6.577 4.439 12.647 1.00 95.25 91 PHE A O 1
ATOM 706 N N . THR A 1 92 ? -7.242 2.486 13.544 1.00 95.94 92 THR A N 1
ATOM 707 C CA . THR A 1 92 ? -8.658 2.702 13.234 1.00 95.94 92 THR A CA 1
ATOM 708 C C . THR A 1 92 ? -9.189 3.940 13.946 1.00 95.94 92 THR A C 1
ATOM 710 O O . THR A 1 92 ? -9.256 4.006 15.173 1.00 95.94 92 THR A O 1
ATOM 713 N N . LEU A 1 93 ? -9.598 4.928 13.153 1.00 95.38 93 LEU A N 1
ATOM 714 C CA . LEU A 1 93 ? -10.266 6.132 13.626 1.00 95.38 93 LEU A CA 1
ATOM 715 C C . LEU A 1 93 ? -11.778 5.955 13.503 1.00 95.38 93 LEU A C 1
ATOM 717 O O . LEU A 1 93 ? -12.277 5.297 12.589 1.00 95.38 93 LEU A O 1
ATOM 721 N N . LYS A 1 94 ? -12.532 6.596 14.400 1.00 88.31 94 LYS A N 1
ATOM 722 C CA . LYS A 1 94 ? -13.985 6.700 14.237 1.00 88.31 94 LYS A CA 1
ATOM 723 C C . LYS A 1 94 ? -14.286 7.526 12.987 1.00 88.31 94 LYS A C 1
ATOM 725 O O . LYS A 1 94 ? -13.693 8.590 12.797 1.00 88.31 94 LYS A O 1
ATOM 730 N N . ALA A 1 95 ? -15.211 7.049 12.155 1.00 70.62 95 ALA A N 1
ATOM 731 C CA . ALA A 1 95 ? -15.741 7.853 11.062 1.00 70.62 95 ALA A CA 1
ATOM 732 C C . ALA A 1 95 ? -16.324 9.155 11.634 1.00 70.62 95 ALA A C 1
ATOM 734 O O . ALA A 1 95 ? -16.964 9.135 12.690 1.00 70.62 95 ALA A O 1
ATOM 735 N N . LYS A 1 96 ? -16.057 10.285 10.967 1.00 64.81 96 LYS A N 1
ATOM 736 C CA . LYS A 1 96 ? -16.713 11.548 11.322 1.00 64.81 96 LYS A CA 1
ATOM 737 C C . LYS A 1 96 ? -18.225 11.373 11.086 1.00 64.81 96 LYS A C 1
ATOM 739 O O . LYS A 1 96 ? -18.564 10.727 10.092 1.00 64.81 96 LYS A O 1
ATOM 744 N N . PRO A 1 97 ? -19.079 11.855 12.005 1.00 59.94 97 PRO A N 1
ATOM 745 C CA . PRO A 1 97 ? -20.530 11.764 11.859 1.00 59.94 97 PRO A CA 1
ATOM 746 C C . PRO A 1 97 ? -21.026 12.448 10.581 1.00 59.94 97 PRO A C 1
ATOM 748 O O . PRO A 1 97 ? -20.331 13.374 10.096 1.00 59.94 97 PRO A O 1
#

Organism: NCBI:txid53407

Sequence (97 aa):
MEYIAKYILGQDVPYTPYSNSDVTQNVIAAKGRGEVRPVWELFYNHYVVLKGLKAPYVTAAAQKVRPEGGGGNYGPNSGGYDQLGYGTLTFTLKAKP

pLDDT: mean 92.95, std 6.87, range [59.94, 98.44]

Secondary structure (DSSP, 8-state):
-HHHHHHHTT-------EE-SS-EE-S---TTTT---TTHHHHIIIIIIIT----HHHHHHHHHHPSP--TTTT-SSGGGTSS---HHHHTPPPPP-

InterPro domains:
  IPR008929 Chondroitin AC/alginate lyase [SSF48230] (2-75)

Foldseek 3Di:
DLQLLCQLVVHDDDDDWDDDPPDTDRDDDPPNRVQQALPLLQVCLVCCQVVVDDRPSSVVSCVVCPPFDAQCPRDDDVRSHVDRGNSNPVRDDDHDD

Radius of gyration: 15.04 Å; chains: 1; bounding box: 44×29×35 Å